Protein AF-A0A7G9YWN0-F1 (afdb_monomer_lite)

pLDDT: mean 85.85, std 16.73, range [38.38, 97.88]

Secondary structure (DSSP, 8-state):
--------HHHHHHHHHHHHHTS-SSHHHHHHHHHHHHHHH-HHHHHHHHHHHHHTTSS-S----

Structure (mmCIF, N/CA/C/O backbone):
data_AF-A0A7G9YWN0-F1
#
_entry.id   AF-A0A7G9YWN0-F1
#
loop_
_atom_site.group_PDB
_atom_site.id
_atom_site.type_symbol
_atom_site.label_atom_id
_atom_site.label_alt_id
_atom_site.label_comp_id
_atom_site.label_asym_id
_atom_site.label_entity_id
_atom_site.label_seq_id
_atom_site.pdbx_PDB_ins_code
_atom_site.Cartn_x
_atom_site.Cartn_y
_atom_site.Cartn_z
_atom_site.occupancy
_atom_site.B_iso_or_equiv
_atom_site.auth_seq_id
_atom_site.auth_comp_id
_atom_site.auth_asym_id
_atom_site.auth_atom_id
_atom_site.pdbx_PDB_model_num
ATOM 1 N N . MET A 1 1 ? 16.605 10.408 5.976 1.00 39.78 1 MET A N 1
ATOM 2 C CA . MET A 1 1 ? 16.197 9.548 4.848 1.00 39.78 1 MET A CA 1
ATOM 3 C C . MET A 1 1 ? 15.402 8.429 5.481 1.00 39.78 1 MET A C 1
ATOM 5 O O . MET A 1 1 ? 15.981 7.720 6.290 1.00 39.78 1 MET A O 1
ATOM 9 N N . ALA A 1 2 ? 14.081 8.401 5.311 1.00 45.31 2 ALA A N 1
ATOM 10 C CA . ALA A 1 2 ? 13.275 7.386 5.979 1.00 45.31 2 ALA A CA 1
ATOM 11 C C . ALA A 1 2 ? 13.682 6.008 5.436 1.00 45.31 2 ALA A C 1
ATOM 13 O O . ALA A 1 2 ? 13.765 5.822 4.222 1.00 45.31 2 ALA A O 1
ATOM 14 N N . GLU A 1 3 ? 14.008 5.082 6.335 1.00 59.09 3 GLU A N 1
ATOM 15 C CA . GLU A 1 3 ? 14.220 3.678 6.002 1.00 59.09 3 GLU A CA 1
ATOM 16 C C . GLU A 1 3 ? 12.853 3.069 5.698 1.00 59.09 3 GLU A C 1
ATOM 18 O O . GLU A 1 3 ? 12.060 2.832 6.605 1.00 59.09 3 GLU A O 1
ATOM 23 N N . ILE A 1 4 ? 12.522 2.887 4.420 1.00 51.12 4 ILE A N 1
ATOM 24 C CA . ILE A 1 4 ? 11.191 2.418 4.029 1.00 51.12 4 ILE A CA 1
ATOM 25 C C . ILE A 1 4 ? 11.355 1.066 3.345 1.00 51.12 4 ILE A C 1
ATOM 27 O O . ILE A 1 4 ? 11.729 0.997 2.182 1.00 51.12 4 ILE A O 1
ATOM 31 N N . PHE A 1 5 ? 11.108 0.010 4.125 1.00 61.25 5 PHE A N 1
ATOM 32 C CA . PHE A 1 5 ? 10.762 -1.353 3.711 1.00 61.25 5 PHE A CA 1
ATOM 33 C C . PHE A 1 5 ? 11.536 -1.939 2.518 1.00 61.25 5 PHE A C 1
ATOM 35 O O . PHE A 1 5 ? 11.247 -1.666 1.355 1.00 61.25 5 PHE A O 1
ATOM 42 N N . ALA A 1 6 ? 12.444 -2.879 2.803 1.00 71.38 6 ALA A N 1
ATOM 43 C CA . ALA A 1 6 ? 12.986 -3.753 1.769 1.00 71.38 6 ALA A CA 1
ATOM 44 C C . ALA A 1 6 ? 11.855 -4.621 1.188 1.00 71.38 6 ALA A C 1
ATOM 46 O O . ALA A 1 6 ? 11.388 -5.569 1.824 1.00 71.38 6 ALA A O 1
ATOM 47 N N . LEU A 1 7 ? 11.396 -4.281 -0.017 1.00 78.25 7 LEU A N 1
ATOM 48 C CA . LEU A 1 7 ? 10.457 -5.114 -0.757 1.00 78.25 7 LEU A CA 1
ATOM 49 C C . LEU A 1 7 ? 11.133 -6.442 -1.133 1.00 78.25 7 LEU A C 1
ATOM 51 O O . LEU A 1 7 ? 12.323 -6.462 -1.462 1.00 78.25 7 LEU A O 1
ATOM 55 N N . PRO A 1 8 ? 10.389 -7.561 -1.152 1.00 88.00 8 PRO A N 1
ATOM 56 C CA . PRO A 1 8 ? 10.857 -8.778 -1.795 1.00 88.00 8 PRO A CA 1
ATOM 57 C C . PRO A 1 8 ? 11.349 -8.489 -3.218 1.00 88.00 8 PRO A C 1
ATOM 59 O O . PRO A 1 8 ? 10.687 -7.781 -3.979 1.00 88.00 8 PRO A O 1
ATOM 62 N N . ALA A 1 9 ? 12.478 -9.090 -3.607 1.00 86.62 9 ALA A N 1
ATOM 63 C CA . ALA A 1 9 ? 13.142 -8.798 -4.883 1.00 86.62 9 ALA A CA 1
ATOM 64 C C . ALA A 1 9 ? 12.247 -9.004 -6.122 1.00 86.62 9 ALA A C 1
ATOM 66 O O . ALA A 1 9 ? 12.484 -8.396 -7.165 1.00 86.62 9 ALA A O 1
ATOM 67 N N . ILE A 1 10 ? 11.234 -9.872 -6.034 1.00 91.81 10 ILE A N 1
ATOM 68 C CA . ILE A 1 10 ? 10.263 -10.070 -7.116 1.00 91.81 10 ILE A CA 1
ATOM 69 C C . ILE A 1 10 ? 9.296 -8.888 -7.248 1.00 91.81 10 ILE A C 1
ATOM 71 O O . ILE A 1 10 ? 9.098 -8.402 -8.356 1.00 91.81 10 ILE A O 1
ATOM 75 N N . ILE A 1 11 ? 8.802 -8.357 -6.126 1.00 91.50 11 ILE A N 1
ATOM 76 C CA . ILE A 1 11 ? 7.872 -7.221 -6.098 1.00 91.50 11 ILE A CA 1
ATOM 77 C C . ILE A 1 11 ? 8.557 -5.970 -6.653 1.00 91.50 11 ILE A C 1
ATOM 79 O O . ILE A 1 11 ? 7.989 -5.246 -7.466 1.00 91.50 11 ILE A O 1
ATOM 83 N N . GLU A 1 12 ? 9.820 -5.742 -6.285 1.00 90.94 12 GLU A N 1
ATOM 84 C CA . GLU A 1 12 ? 10.591 -4.627 -6.840 1.00 90.94 12 GLU A CA 1
ATOM 85 C C . GLU A 1 12 ? 10.734 -4.734 -8.371 1.00 90.94 12 GLU A C 1
ATOM 87 O O . GLU A 1 12 ? 10.574 -3.744 -9.088 1.00 90.94 12 GLU A O 1
ATOM 92 N N . LYS A 1 13 ? 11.001 -5.939 -8.895 1.00 94.25 13 LYS A N 1
ATOM 93 C CA . LYS A 1 13 ? 11.110 -6.176 -10.344 1.00 94.25 13 LYS A CA 1
ATOM 94 C C . LYS A 1 13 ? 9.792 -5.916 -11.071 1.00 94.25 13 LYS A C 1
ATOM 96 O O . LYS A 1 13 ? 9.817 -5.324 -12.149 1.00 94.25 13 LYS A O 1
ATOM 101 N N . GLU A 1 14 ? 8.670 -6.326 -10.492 1.00 95.62 14 GLU A N 1
ATOM 102 C CA . GLU A 1 14 ? 7.333 -6.088 -11.043 1.00 95.62 14 GLU A CA 1
ATOM 103 C C . GLU A 1 14 ? 7.015 -4.589 -11.097 1.00 95.62 14 GLU A C 1
ATOM 105 O O . GLU A 1 14 ? 6.654 -4.080 -12.158 1.00 95.62 14 GLU A O 1
ATOM 110 N N . ILE A 1 15 ? 7.265 -3.849 -10.010 1.00 95.31 15 ILE A N 1
ATOM 111 C CA . ILE A 1 15 ? 7.081 -2.388 -9.974 1.00 95.31 15 ILE A CA 1
ATOM 112 C C . ILE A 1 15 ? 7.943 -1.707 -11.045 1.00 95.31 15 ILE A C 1
ATOM 114 O O . ILE A 1 15 ? 7.456 -0.874 -11.811 1.00 95.31 15 ILE A O 1
ATOM 118 N N . ARG A 1 16 ? 9.220 -2.091 -11.164 1.00 95.12 16 ARG A N 1
ATOM 119 C CA . ARG A 1 16 ? 10.121 -1.537 -12.189 1.00 95.12 16 ARG A CA 1
ATOM 120 C C . ARG A 1 16 ? 9.651 -1.836 -13.612 1.00 95.12 16 ARG A C 1
ATOM 122 O O . ARG A 1 16 ? 9.823 -0.990 -14.489 1.00 95.12 16 ARG A O 1
ATOM 129 N N . ALA A 1 17 ? 9.065 -3.007 -13.858 1.00 97.81 17 ALA A N 1
ATOM 130 C CA . ALA A 1 17 ? 8.503 -3.346 -15.162 1.00 97.81 17 ALA A CA 1
ATOM 131 C C . ALA A 1 17 ? 7.306 -2.446 -15.515 1.00 97.81 17 ALA A C 1
ATOM 133 O O . ALA A 1 17 ? 7.233 -1.953 -16.641 1.00 97.81 17 ALA A O 1
ATOM 134 N N . LEU A 1 18 ? 6.425 -2.171 -14.548 1.00 97.56 18 LEU A N 1
ATOM 135 C CA . LEU A 1 18 ? 5.279 -1.271 -14.722 1.00 97.56 18 LEU A CA 1
ATOM 136 C C . LEU A 1 18 ? 5.714 0.178 -14.977 1.00 97.56 18 LEU A C 1
ATOM 138 O O . LEU A 1 18 ? 5.163 0.836 -15.860 1.00 97.56 18 LEU A O 1
ATOM 142 N N . ILE A 1 19 ? 6.756 0.646 -14.284 1.00 97.56 19 ILE A N 1
ATOM 143 C CA . ILE A 1 19 ? 7.361 1.964 -14.535 1.00 97.56 19 ILE A CA 1
ATOM 144 C C . ILE A 1 19 ? 7.948 2.027 -15.947 1.00 97.56 19 ILE A C 1
ATOM 146 O O . ILE A 1 19 ? 7.684 2.967 -16.690 1.00 97.56 19 ILE A O 1
ATOM 150 N N . LYS A 1 20 ? 8.706 1.005 -16.365 1.00 97.75 20 LYS A N 1
ATOM 151 C CA . LYS A 1 20 ? 9.301 0.953 -17.711 1.00 97.75 20 LYS A CA 1
ATOM 152 C C . LYS A 1 20 ? 8.244 0.964 -18.819 1.00 97.75 20 LYS A C 1
ATOM 154 O O . LYS A 1 20 ? 8.496 1.518 -19.885 1.00 97.75 20 LYS A O 1
ATOM 159 N N . TYR A 1 21 ? 7.091 0.342 -18.581 1.00 97.88 21 TYR A N 1
ATOM 160 C CA . TYR A 1 21 ? 5.961 0.374 -19.508 1.00 97.88 21 TYR A CA 1
ATOM 161 C C . TYR A 1 21 ? 5.269 1.749 -19.553 1.00 97.88 21 TYR A C 1
ATOM 163 O O . TYR A 1 21 ? 4.629 2.076 -20.547 1.00 97.88 21 TYR A O 1
ATOM 171 N N . GLY A 1 22 ? 5.425 2.564 -18.506 1.00 97.19 22 GLY A N 1
ATOM 172 C CA . GLY A 1 22 ? 4.846 3.902 -18.401 1.00 97.19 22 GLY A CA 1
ATOM 173 C C . GLY A 1 22 ? 3.539 3.971 -17.610 1.00 97.19 22 GLY A C 1
ATOM 174 O O . GLY A 1 22 ? 2.850 4.981 -17.699 1.00 97.19 22 GLY A O 1
ATOM 175 N N . TYR A 1 23 ? 3.184 2.930 -16.843 1.00 97.56 23 TYR A N 1
ATOM 176 C CA . TYR A 1 23 ? 2.010 2.980 -15.956 1.00 97.56 23 TYR A CA 1
ATOM 177 C C . TYR A 1 23 ? 2.212 3.905 -14.751 1.00 97.56 23 TYR A C 1
ATOM 179 O O . TYR A 1 23 ? 1.251 4.505 -14.286 1.00 97.56 23 TYR A O 1
ATOM 187 N N . TYR A 1 24 ? 3.450 4.018 -14.266 1.00 97.44 24 TYR A N 1
ATOM 188 C CA . TYR A 1 24 ? 3.827 4.873 -13.141 1.00 97.44 24 TYR A CA 1
ATOM 189 C C . TYR A 1 24 ? 5.130 5.607 -13.463 1.00 97.44 24 TYR A C 1
ATOM 191 O O . TYR A 1 24 ? 6.000 5.061 -14.145 1.00 97.44 24 TYR A O 1
ATOM 199 N N . GLY A 1 25 ? 5.296 6.823 -12.949 1.00 96.38 25 GLY A N 1
ATOM 200 C CA . GLY A 1 25 ? 6.509 7.625 -13.090 1.00 96.38 25 GLY A CA 1
ATOM 201 C C . GLY A 1 25 ? 7.605 7.280 -12.079 1.00 96.38 25 GLY A C 1
ATOM 202 O O . GLY A 1 25 ? 8.778 7.560 -12.329 1.00 96.38 25 GLY A O 1
ATOM 203 N N . SER A 1 26 ? 7.263 6.656 -10.948 1.00 94.50 26 SER A N 1
ATOM 204 C CA . SER A 1 26 ? 8.227 6.279 -9.907 1.00 94.50 26 SER A CA 1
ATOM 205 C C . SER A 1 26 ? 7.772 5.084 -9.063 1.00 94.50 26 SER A C 1
ATOM 207 O O . SER A 1 26 ? 6.622 4.648 -9.127 1.00 94.50 26 SER A O 1
ATOM 209 N N . ILE A 1 27 ? 8.694 4.554 -8.248 1.00 91.19 27 ILE A N 1
ATOM 210 C CA . ILE A 1 27 ? 8.378 3.517 -7.251 1.00 91.19 27 ILE A CA 1
ATOM 211 C C . ILE A 1 27 ? 7.386 4.070 -6.225 1.00 91.19 27 ILE A C 1
ATOM 213 O O . ILE A 1 27 ? 6.410 3.398 -5.908 1.00 91.19 27 ILE A O 1
ATOM 217 N N . ASP A 1 28 ? 7.601 5.301 -5.755 1.00 91.81 28 ASP A N 1
ATOM 218 C CA . ASP A 1 28 ? 6.729 5.941 -4.768 1.00 91.81 28 ASP A CA 1
ATOM 219 C C . ASP A 1 28 ? 5.301 6.088 -5.292 1.00 91.81 28 ASP A C 1
ATOM 221 O O . ASP A 1 28 ? 4.344 5.87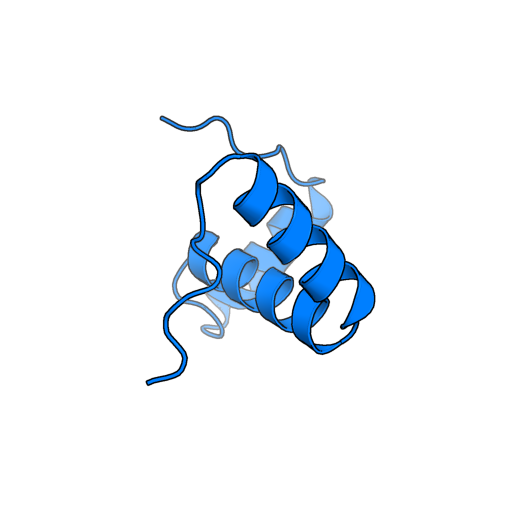3 -4.553 1.00 91.81 28 ASP A O 1
ATOM 225 N N . GLU A 1 29 ? 5.133 6.428 -6.571 1.00 94.94 29 GLU A N 1
ATOM 226 C CA . GLU A 1 29 ? 3.815 6.524 -7.196 1.00 94.94 29 GLU A CA 1
ATOM 227 C C . GLU A 1 29 ? 3.109 5.163 -7.227 1.00 94.94 29 GLU A C 1
ATOM 229 O O . GLU A 1 29 ? 1.968 5.055 -6.776 1.00 94.94 29 GLU A O 1
ATOM 234 N N . ALA A 1 30 ? 3.814 4.114 -7.664 1.00 94.81 30 ALA A N 1
ATOM 235 C CA . ALA A 1 30 ? 3.283 2.753 -7.714 1.00 94.81 30 ALA A CA 1
ATOM 236 C C . ALA A 1 30 ? 2.907 2.222 -6.319 1.00 94.81 30 ALA A C 1
ATOM 238 O O . ALA A 1 30 ? 1.850 1.619 -6.138 1.00 94.81 30 ALA A O 1
ATOM 239 N N . VAL A 1 31 ? 3.750 2.465 -5.312 1.00 92.94 31 VAL A N 1
ATOM 240 C C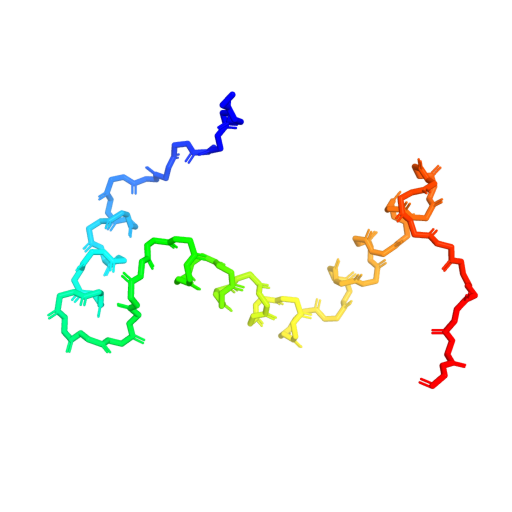A . VAL A 1 31 ? 3.501 2.036 -3.928 1.00 92.94 31 VAL A CA 1
ATOM 241 C C . VAL A 1 31 ? 2.328 2.803 -3.317 1.00 92.94 31 VAL A C 1
ATOM 243 O O . VAL A 1 31 ? 1.471 2.193 -2.674 1.00 92.94 31 VAL A O 1
ATOM 246 N N . ASN A 1 32 ? 2.242 4.118 -3.543 1.00 94.19 32 ASN A N 1
ATOM 247 C CA . ASN A 1 32 ? 1.114 4.926 -3.078 1.00 94.19 32 ASN A CA 1
ATOM 248 C C . ASN A 1 32 ? -0.211 4.449 -3.680 1.00 94.19 32 ASN A C 1
ATOM 250 O O . ASN A 1 32 ? -1.209 4.344 -2.964 1.00 94.19 32 ASN A O 1
ATOM 254 N N . ASP A 1 33 ? -0.232 4.153 -4.978 1.00 96.31 33 ASP A N 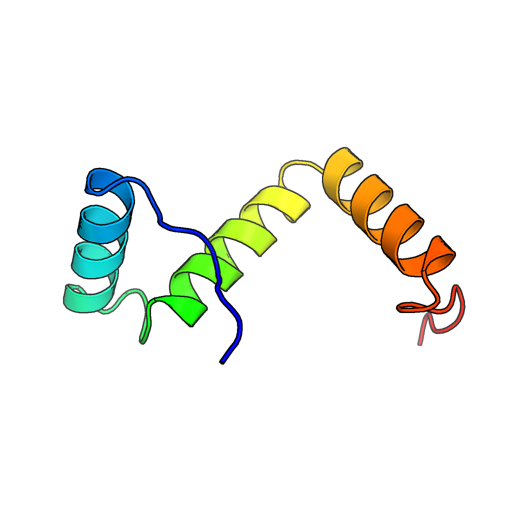1
ATOM 255 C CA . ASP A 1 33 ? -1.423 3.646 -5.654 1.00 96.31 33 ASP A CA 1
ATOM 256 C C . ASP A 1 33 ? -1.819 2.248 -5.156 1.00 96.31 33 ASP A C 1
ATOM 258 O O . ASP A 1 33 ? -2.981 2.010 -4.810 1.00 96.31 33 ASP A O 1
ATOM 262 N N . ALA A 1 34 ? -0.846 1.346 -4.999 1.00 94.94 34 ALA A N 1
ATOM 263 C CA . ALA A 1 34 ? -1.074 0.015 -4.444 1.00 94.94 34 ALA A CA 1
ATOM 264 C C . ALA A 1 34 ? -1.669 0.080 -3.026 1.00 94.94 34 ALA A C 1
ATOM 266 O O . ALA A 1 34 ? -2.644 -0.614 -2.722 1.00 94.94 34 ALA A O 1
ATOM 267 N N . PHE A 1 35 ? -1.132 0.944 -2.160 1.00 94.75 35 PHE A N 1
ATOM 268 C CA . PHE A 1 35 ? -1.624 1.084 -0.792 1.00 94.75 35 PHE A CA 1
ATOM 269 C C . PHE A 1 35 ? -3.013 1.736 -0.733 1.00 94.75 35 PHE A C 1
ATOM 271 O O . PHE A 1 35 ? -3.882 1.275 0.008 1.00 94.75 35 PHE A O 1
ATOM 278 N N . ARG A 1 36 ? -3.283 2.751 -1.565 1.00 95.50 36 ARG A N 1
ATOM 279 C CA . ARG A 1 36 ? -4.635 3.326 -1.706 1.00 95.50 36 ARG A CA 1
ATOM 280 C C . ARG A 1 36 ? -5.641 2.285 -2.178 1.00 95.50 36 ARG A C 1
ATOM 282 O O . ARG A 1 36 ? -6.728 2.185 -1.611 1.00 95.50 36 ARG A O 1
ATOM 289 N N . THR A 1 37 ? -5.267 1.488 -3.174 1.00 97.06 37 THR A N 1
ATOM 290 C CA . THR A 1 37 ? -6.093 0.395 -3.693 1.00 97.06 37 THR A CA 1
ATOM 291 C C . THR A 1 37 ? -6.405 -0.625 -2.598 1.00 97.06 37 THR A C 1
ATOM 293 O O . THR A 1 37 ? -7.564 -1.006 -2.434 1.00 97.06 37 THR A O 1
ATOM 296 N N . LEU A 1 38 ? -5.416 -0.997 -1.776 1.00 96.88 38 LEU A N 1
ATOM 297 C CA . LEU A 1 38 ? -5.606 -1.881 -0.624 1.00 96.88 38 LEU A CA 1
ATOM 298 C C . LEU A 1 38 ? -6.620 -1.318 0.384 1.00 96.88 38 LEU A C 1
ATOM 300 O O . LEU A 1 38 ? -7.546 -2.028 0.773 1.00 96.88 38 LEU A O 1
ATOM 304 N N . LEU A 1 39 ? -6.466 -0.057 0.798 1.00 96.56 39 LEU A N 1
ATOM 305 C CA . LEU A 1 39 ? -7.359 0.574 1.778 1.00 96.56 39 LEU A CA 1
ATOM 306 C C . LEU A 1 39 ? -8.782 0.779 1.242 1.00 96.56 39 LEU A C 1
ATOM 308 O O . LEU A 1 39 ? -9.742 0.714 2.009 1.00 96.56 39 LEU A O 1
ATOM 312 N N . ASN A 1 40 ? -8.935 0.993 -0.065 1.00 95.00 40 ASN A N 1
ATOM 313 C CA . ASN A 1 40 ? -10.245 1.055 -0.710 1.00 95.00 40 ASN A CA 1
ATOM 314 C C . ASN A 1 40 ? -10.907 -0.328 -0.794 1.00 95.00 40 ASN A C 1
ATOM 316 O O . ASN A 1 40 ? -12.112 -0.440 -0.585 1.00 95.00 40 ASN A O 1
ATOM 320 N N . ALA A 1 41 ? -10.131 -1.381 -1.062 1.00 97.69 41 ALA A N 1
ATOM 321 C CA . ALA A 1 41 ? -10.628 -2.755 -1.138 1.00 97.69 41 ALA A CA 1
ATOM 322 C C . ALA A 1 41 ? -10.908 -3.380 0.240 1.00 97.69 41 ALA A C 1
ATOM 324 O O . ALA A 1 41 ? -11.690 -4.325 0.342 1.00 97.69 41 ALA A O 1
ATOM 325 N N . LYS A 1 42 ? -10.269 -2.877 1.304 1.00 97.44 42 LYS A N 1
ATOM 326 C CA . LYS A 1 42 ? -10.421 -3.360 2.683 1.00 97.44 42 LYS A CA 1
ATOM 327 C C . LYS A 1 42 ? -10.744 -2.201 3.638 1.00 97.44 42 LYS A C 1
ATOM 329 O O . LYS A 1 42 ? -9.849 -1.742 4.353 1.00 97.44 42 LYS A O 1
ATOM 334 N N . PRO A 1 43 ? -12.013 -1.752 3.694 1.00 93.69 43 PRO A N 1
ATOM 335 C CA . PRO A 1 43 ? -12.435 -0.639 4.545 1.00 93.69 43 PRO A CA 1
ATOM 336 C C . PRO A 1 43 ? -12.077 -0.811 6.025 1.00 93.69 43 PRO A C 1
ATOM 338 O O . PRO A 1 43 ? -11.730 0.172 6.671 1.00 93.69 43 PRO A O 1
ATOM 341 N N . ASP A 1 44 ? -12.076 -2.042 6.545 1.00 96.94 44 ASP A N 1
ATOM 342 C CA . ASP A 1 44 ? -11.669 -2.317 7.929 1.00 96.94 44 ASP A CA 1
ATOM 343 C C . ASP A 1 44 ? -10.226 -1.868 8.198 1.00 96.94 44 ASP A C 1
ATOM 345 O O . ASP A 1 44 ? -9.967 -1.195 9.191 1.00 96.94 44 ASP A O 1
ATOM 349 N N . LEU A 1 45 ? -9.295 -2.142 7.271 1.00 97.31 45 LEU A N 1
ATOM 350 C CA . LEU A 1 45 ? -7.903 -1.694 7.395 1.00 97.31 45 LEU A CA 1
ATOM 351 C C . LEU A 1 45 ? -7.803 -0.169 7.381 1.00 97.31 45 LEU A C 1
ATOM 353 O O . LEU A 1 45 ? -7.013 0.409 8.124 1.00 97.31 45 LEU A O 1
ATOM 357 N N . ARG A 1 46 ? -8.620 0.490 6.555 1.00 94.81 46 ARG A N 1
ATOM 358 C CA . ARG A 1 46 ? -8.679 1.953 6.482 1.00 94.81 46 ARG A CA 1
ATOM 359 C C . ARG A 1 46 ? -9.191 2.561 7.784 1.00 94.81 46 ARG A C 1
ATOM 361 O O . ARG A 1 46 ? -8.623 3.546 8.248 1.00 94.81 46 ARG A O 1
ATOM 368 N N . ILE A 1 47 ? -10.240 1.981 8.367 1.00 95.12 47 ILE A N 1
ATOM 369 C CA . ILE A 1 47 ? -10.797 2.421 9.650 1.00 95.12 47 ILE A CA 1
ATOM 370 C C . ILE A 1 47 ? -9.766 2.217 10.757 1.00 95.12 47 ILE A C 1
ATOM 372 O O . ILE A 1 47 ? -9.497 3.152 11.505 1.00 95.12 47 ILE A O 1
ATOM 376 N N . THR A 1 48 ? -9.141 1.040 10.837 1.00 96.06 48 THR A N 1
ATOM 377 C CA . THR A 1 48 ? -8.093 0.768 11.827 1.00 96.06 48 THR A CA 1
ATOM 378 C C . THR A 1 48 ? -6.934 1.753 11.697 1.00 96.06 48 THR A C 1
ATOM 380 O O . THR A 1 48 ? -6.538 2.340 12.698 1.00 96.06 48 THR A O 1
ATOM 383 N N . ALA A 1 49 ? -6.441 2.007 10.481 1.00 93.44 49 ALA A N 1
ATOM 384 C CA . ALA A 1 49 ? -5.377 2.983 10.255 1.00 93.44 49 ALA A CA 1
ATOM 385 C C . ALA A 1 49 ? -5.779 4.394 10.718 1.00 93.44 49 ALA A C 1
ATOM 387 O O . ALA A 1 49 ? -5.009 5.055 11.408 1.00 93.44 49 ALA A O 1
ATOM 388 N N . ALA A 1 50 ? -6.998 4.843 10.403 1.00 91.12 50 ALA A N 1
ATOM 389 C CA . ALA A 1 50 ? -7.500 6.143 10.850 1.00 91.12 50 ALA A CA 1
ATOM 390 C C . ALA A 1 50 ? -7.626 6.236 12.382 1.00 91.12 50 ALA A C 1
ATOM 392 O O . ALA A 1 50 ? -7.332 7.280 12.959 1.00 91.12 50 ALA A O 1
ATOM 393 N N . VAL A 1 51 ? -8.038 5.150 13.044 1.00 94.00 51 VAL A N 1
ATOM 394 C CA . VAL A 1 51 ? -8.124 5.078 14.510 1.00 94.00 51 VAL A CA 1
ATOM 395 C C . VAL A 1 51 ? -6.743 5.178 15.154 1.00 94.00 51 VAL A C 1
ATOM 397 O O . VAL A 1 51 ? -6.596 5.917 16.124 1.00 94.00 51 VAL A O 1
ATOM 400 N N . GLU A 1 52 ? -5.739 4.467 14.637 1.00 94.31 52 GLU A N 1
ATOM 401 C CA . GLU A 1 52 ? -4.376 4.541 15.181 1.00 94.31 52 GLU A CA 1
ATOM 402 C C . GLU A 1 52 ? -3.765 5.932 14.977 1.00 94.31 52 GLU A C 1
ATOM 404 O O . GLU A 1 52 ? -3.301 6.534 15.942 1.00 94.31 52 GLU A O 1
ATOM 409 N N . LEU A 1 53 ? -3.899 6.519 13.783 1.00 92.06 53 LEU A N 1
ATOM 410 C CA . LEU A 1 53 ? -3.444 7.891 13.529 1.00 92.06 53 LEU A CA 1
ATOM 411 C C . LEU A 1 53 ? -4.139 8.915 14.444 1.00 92.06 53 LEU A C 1
ATOM 413 O O . LEU A 1 53 ? -3.521 9.886 14.874 1.00 92.06 53 LEU A O 1
ATOM 417 N N . TYR A 1 54 ? -5.422 8.714 14.763 1.00 87.62 54 TYR A N 1
ATOM 418 C CA . TYR A 1 54 ? -6.145 9.592 15.687 1.00 87.62 54 TYR A CA 1
ATOM 419 C C . TYR A 1 54 ? -5.598 9.488 17.114 1.00 87.62 54 TYR A C 1
ATOM 421 O O . TYR A 1 54 ? -5.434 10.503 17.790 1.00 87.62 54 TYR A O 1
ATOM 429 N N . LYS A 1 55 ? -5.285 8.271 17.578 1.00 89.94 55 LYS A N 1
ATOM 430 C CA . LYS A 1 55 ? -4.671 8.050 18.897 1.00 89.94 55 LYS A CA 1
ATOM 431 C C . LYS A 1 55 ? -3.286 8.686 18.999 1.00 89.94 55 LYS A C 1
ATOM 433 O O . LYS A 1 55 ? -2.940 9.191 20.062 1.00 89.94 55 LYS A O 1
ATOM 438 N N . GLU A 1 56 ? -2.521 8.664 17.912 1.00 87.88 56 GLU A N 1
ATOM 439 C CA . GLU A 1 56 ? -1.188 9.273 17.828 1.00 87.88 56 GLU A CA 1
ATOM 440 C C . GLU A 1 56 ? -1.240 10.804 17.670 1.00 87.88 56 GLU A C 1
ATOM 442 O O . GLU A 1 56 ? -0.219 11.473 17.799 1.00 87.88 56 GLU A O 1
ATOM 447 N N . GLY A 1 57 ? -2.429 11.382 17.453 1.00 81.94 57 GLY A N 1
ATOM 448 C CA . GLY A 1 57 ? -2.614 12.820 17.240 1.00 81.94 57 GLY A CA 1
ATOM 449 C C . GLY A 1 57 ? -2.245 13.293 15.829 1.00 81.94 57 GLY A C 1
ATOM 450 O O . GLY A 1 57 ? -2.263 14.495 15.572 1.00 81.94 57 GLY A O 1
ATOM 451 N N . GLU A 1 58 ? -1.956 12.363 14.918 1.00 77.31 58 GLU A N 1
ATOM 452 C CA . GLU A 1 58 ? -1.587 12.612 13.517 1.00 77.31 58 GLU A CA 1
ATOM 453 C C . GLU A 1 58 ? -2.798 13.005 12.655 1.00 77.31 58 GLU A C 1
ATOM 455 O O . GLU A 1 58 ? -2.664 13.678 11.633 1.00 77.31 58 GLU A O 1
ATOM 460 N N . VAL A 1 59 ? -4.012 12.627 13.074 1.00 74.31 59 VAL A N 1
ATOM 461 C CA . VAL A 1 59 ? -5.268 13.117 12.484 1.00 74.31 59 VAL A CA 1
ATOM 462 C C . VAL A 1 59 ? -6.224 13.584 13.576 1.00 74.31 59 VAL A C 1
ATOM 464 O O . VAL A 1 59 ? -6.398 12.921 14.595 1.00 74.31 59 VAL A O 1
ATOM 467 N N . SER A 1 60 ? -6.889 14.721 13.368 1.00 64.19 60 SER A N 1
ATOM 468 C CA . SER A 1 60 ? -7.986 15.157 14.234 1.00 64.19 6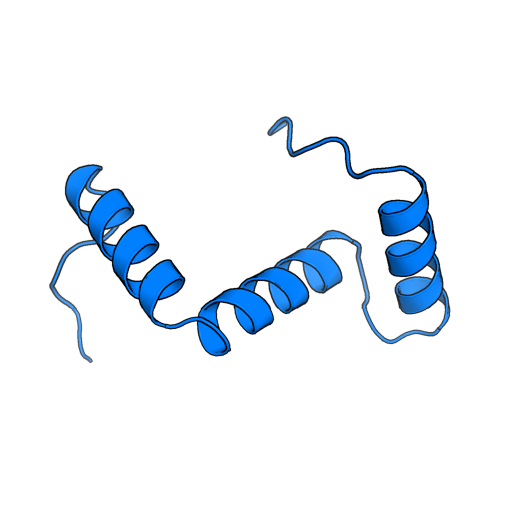0 SER A CA 1
ATOM 469 C C . SER A 1 60 ? -9.317 14.635 13.687 1.00 64.19 60 SER A C 1
ATOM 471 O O . SER A 1 60 ? -9.538 14.593 12.477 1.00 64.19 60 SER A O 1
ATOM 473 N N . ALA A 1 61 ? -10.248 14.269 14.571 1.00 58.47 61 ALA A N 1
ATOM 474 C CA . ALA A 1 61 ? -11.598 13.823 14.202 1.00 58.47 61 ALA A CA 1
ATOM 475 C C . ALA A 1 61 ? -12.496 14.958 13.651 1.00 58.47 61 ALA A C 1
ATOM 477 O O . ALA A 1 61 ? -13.721 14.880 13.719 1.00 58.47 61 ALA A O 1
ATOM 478 N N . GLY A 1 62 ? -11.907 16.034 13.126 1.00 62.47 62 GLY A N 1
ATOM 479 C CA . GLY A 1 62 ? -12.606 17.258 12.764 1.00 62.47 62 GLY A CA 1
ATOM 480 C C . GLY A 1 62 ? -12.008 17.928 11.538 1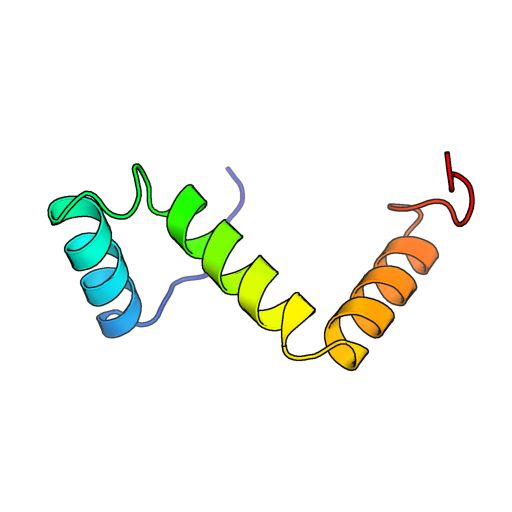.00 62.47 62 GLY A C 1
ATOM 481 O O . GLY A 1 62 ? -11.261 18.892 11.668 1.00 62.47 62 GLY A O 1
ATOM 482 N N . GLN A 1 63 ? -12.390 17.439 10.359 1.00 45.03 63 GLN A N 1
ATOM 483 C CA . GLN A 1 63 ? -12.762 18.278 9.216 1.00 45.03 63 GLN A CA 1
ATOM 484 C C . GLN A 1 63 ? -13.388 17.401 8.129 1.00 45.03 63 GLN A C 1
ATOM 486 O O . GLN A 1 63 ? -12.735 16.897 7.222 1.00 45.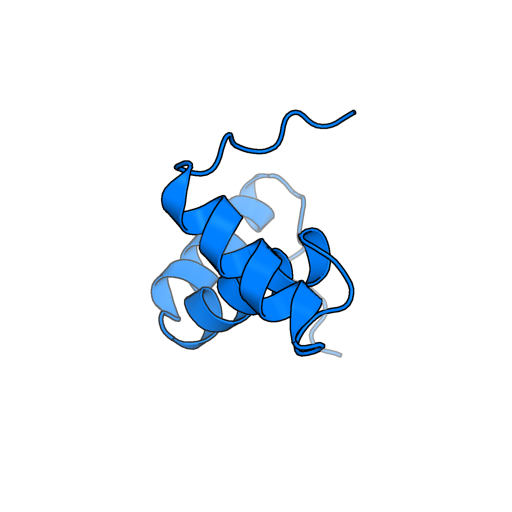03 63 GLN A O 1
ATOM 491 N N . SER A 1 64 ? -14.695 17.196 8.265 1.00 44.78 64 SER A N 1
ATOM 492 C CA . SER A 1 64 ? -15.579 17.013 7.119 1.00 44.78 64 SER A CA 1
ATOM 493 C C . SER A 1 64 ? -15.898 18.421 6.616 1.00 44.78 64 SER A C 1
ATOM 495 O O . SER A 1 64 ? -16.657 19.140 7.266 1.00 44.78 64 SER A O 1
ATOM 497 N N . GLY A 1 65 ? -15.241 18.838 5.538 1.00 38.38 65 GLY A N 1
ATOM 498 C CA . GLY A 1 65 ? -15.542 20.047 4.774 1.00 38.38 65 GLY A CA 1
ATOM 499 C C . GLY A 1 65 ? -15.708 19.668 3.317 1.00 38.38 65 GLY A C 1
ATOM 500 O O . GLY A 1 65 ? -14.872 18.862 2.851 1.00 38.38 65 GLY A O 1
#

Sequence (65 aa):
MAEIFALPAIIEKEIRALIKYGYYGSIDEAVNDAFRTLLNAKPDLRITAAVELYKEGEVSAGQSG

Foldseek 3Di:
DDPDDDDDPVVVVVLVVCCVVPVDVDPVRVVVVVVVVVCVVPVVVVVVVVVVCVVVVVDPPDDPD

Organism: NCBI:txid2759912

Radius of gyration: 15.17 Å; chains: 1; bounding box: 32×30×38 Å